Protein AF-A0A941JS99-F1 (afdb_monomer_lite)

Foldseek 3Di:
DDEDDPDDDPVVVVVCVVPCQADKDDPDPQKIWGWDPPDQIWIWIWGDDDPDIDIYTGDDHPVCVVVSSVVSNVVVVVVVVVVVVVVVVD

pLDDT: mean 70.22, std 14.09, range [37.59, 87.56]

Sequence (90 aa):
MYVKNNHKNPLRIKRLELGNLGDWKNVGEGVYELRMTFGSGYRVYFAGEGDRMVIILGGGDKSTQAKELINAQALWRAYKNEIERFLRDF

InterPro domains:
  IPR009241 Toxin HigB-like [PF05973] (25-83)
  IPR014056 Type II toxin-antitoxin system RelE/ParE-like toxin, predicted [PIRSF028744] (11-82)
  IPR014056 Type II toxin-antitoxin system RelE/ParE-like toxin, predicted [PTHR41791] (10-75)
  IPR014056 Type II toxin-antitoxin system RelE/ParE-like toxin, predicted [TIGR02683] (11-78)

Structure (m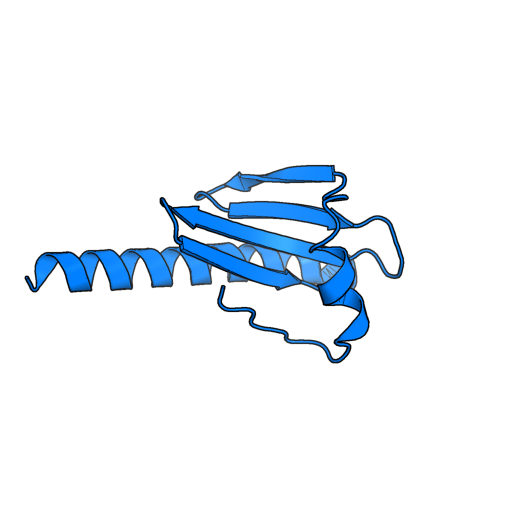mCIF, N/CA/C/O backbone):
data_AF-A0A941JS99-F1
#
_entry.id   AF-A0A941JS99-F1
#
loop_
_atom_site.group_PDB
_atom_site.id
_atom_site.type_symbol
_atom_site.label_atom_id
_atom_site.label_alt_id
_atom_site.label_comp_id
_atom_site.label_asym_id
_atom_site.label_entity_id
_atom_site.label_seq_id
_atom_site.pdbx_PDB_ins_code
_atom_site.Cartn_x
_atom_site.Cartn_y
_atom_site.Cartn_z
_atom_site.occupancy
_atom_site.B_iso_or_equiv
_atom_site.auth_seq_id
_atom_site.auth_comp_id
_atom_site.auth_asym_id
_atom_site.auth_atom_id
_atom_site.pdbx_PDB_model_num
ATOM 1 N N . MET A 1 1 ? -14.666 1.370 -0.654 1.00 37.91 1 MET A N 1
ATOM 2 C CA . MET A 1 1 ? -13.483 1.184 -1.523 1.00 37.91 1 MET A CA 1
ATOM 3 C C . MET A 1 1 ? -13.059 2.550 -2.058 1.00 37.91 1 MET A C 1
ATOM 5 O O . MET A 1 1 ? -13.698 3.066 -2.964 1.00 37.91 1 MET A O 1
ATOM 9 N N . TYR A 1 2 ? -12.061 3.191 -1.444 1.00 37.59 2 TYR A N 1
ATOM 10 C CA . TYR A 1 2 ? -11.486 4.445 -1.951 1.00 37.59 2 TYR A CA 1
ATOM 11 C C . TYR A 1 2 ? -10.298 4.093 -2.850 1.00 37.59 2 TYR A C 1
ATOM 13 O O . TYR A 1 2 ? -9.373 3.419 -2.398 1.00 37.59 2 TYR A O 1
ATOM 21 N N . VAL A 1 3 ? -10.343 4.499 -4.121 1.00 48.03 3 VAL A N 1
ATOM 22 C CA . VAL A 1 3 ? -9.291 4.219 -5.109 1.00 48.03 3 VAL A CA 1
ATOM 23 C C . VAL A 1 3 ? -8.668 5.543 -5.538 1.00 48.03 3 VAL A C 1
ATOM 25 O O . VAL A 1 3 ? -9.257 6.287 -6.323 1.00 48.03 3 VAL A O 1
ATOM 28 N N . LYS A 1 4 ? -7.465 5.846 -5.040 1.00 45.06 4 LYS A N 1
ATOM 29 C CA . LYS A 1 4 ? -6.689 7.001 -5.509 1.00 45.06 4 LYS A CA 1
ATOM 30 C C . LYS A 1 4 ? -5.832 6.563 -6.690 1.00 45.06 4 LYS A C 1
ATOM 32 O O . LYS A 1 4 ? -4.892 5.790 -6.527 1.00 45.06 4 LYS A O 1
ATOM 37 N N . ASN A 1 5 ? -6.191 7.024 -7.885 1.00 45.59 5 ASN A N 1
ATOM 38 C CA . ASN A 1 5 ? -5.521 6.644 -9.121 1.00 45.59 5 ASN A CA 1
ATOM 39 C C . ASN A 1 5 ? -4.667 7.809 -9.636 1.00 45.59 5 ASN A C 1
ATOM 41 O O . ASN A 1 5 ? -5.208 8.818 -10.083 1.00 45.59 5 ASN A O 1
ATOM 45 N N . ASN A 1 6 ? -3.340 7.680 -9.576 1.00 47.56 6 ASN A N 1
ATOM 46 C CA . ASN A 1 6 ? -2.422 8.712 -10.074 1.00 47.56 6 ASN A CA 1
ATOM 47 C C . ASN A 1 6 ? -2.170 8.612 -11.594 1.00 47.56 6 ASN A C 1
ATOM 49 O O . ASN A 1 6 ? -1.516 9.490 -12.155 1.00 47.56 6 ASN A O 1
ATOM 53 N N . HIS A 1 7 ? -2.710 7.594 -12.288 1.00 50.97 7 HIS A N 1
ATOM 54 C CA . HIS A 1 7 ? -2.485 7.381 -13.724 1.00 50.97 7 HIS A CA 1
ATOM 55 C C . HIS A 1 7 ? -3.764 6.977 -14.490 1.00 50.97 7 HIS A C 1
ATOM 57 O O . HIS A 1 7 ? -4.540 6.112 -14.087 1.00 50.97 7 HIS A O 1
ATOM 63 N N . LYS A 1 8 ? -4.000 7.633 -15.635 1.00 43.69 8 LYS A N 1
ATOM 64 C CA . LYS A 1 8 ? -5.247 7.574 -16.418 1.00 43.69 8 LYS A CA 1
ATOM 65 C C . LYS A 1 8 ? -5.388 6.269 -17.233 1.00 43.69 8 LYS A C 1
ATOM 67 O O . LYS A 1 8 ? -4.893 6.227 -18.353 1.00 43.69 8 LYS A O 1
ATOM 72 N N . ASN A 1 9 ? -6.104 5.240 -16.745 1.00 48.97 9 ASN A N 1
ATOM 73 C CA . ASN A 1 9 ? -6.875 4.313 -17.613 1.00 48.97 9 ASN A CA 1
ATOM 74 C C . ASN A 1 9 ? -7.904 3.427 -16.839 1.00 48.97 9 ASN A C 1
ATOM 76 O O . ASN A 1 9 ? -7.498 2.494 -16.143 1.00 48.97 9 ASN A O 1
ATOM 80 N N . PRO A 1 10 ? -9.226 3.645 -16.989 1.00 51.25 10 PRO A N 1
ATOM 81 C CA . PRO A 1 10 ? -10.275 2.947 -16.228 1.00 51.25 10 PRO A CA 1
ATOM 82 C C . PRO A 1 10 ? -10.563 1.489 -16.650 1.00 51.25 10 PRO A C 1
ATOM 84 O O . PRO A 1 10 ? -11.099 0.727 -15.848 1.00 51.25 10 PRO A O 1
ATOM 87 N N . LEU A 1 11 ? -10.165 1.039 -17.851 1.00 50.75 11 LEU A N 1
ATOM 88 C CA . LEU A 1 11 ? -10.388 -0.352 -18.309 1.00 50.75 11 LEU A CA 1
ATOM 89 C C . LEU A 1 11 ? -9.602 -1.404 -17.501 1.00 50.75 11 LEU A C 1
ATOM 91 O O . LEU A 1 11 ? -9.912 -2.594 -17.555 1.00 50.75 11 LEU A O 1
ATOM 95 N N . ARG A 1 12 ? -8.572 -0.974 -16.764 1.00 53.88 12 ARG A N 1
ATOM 96 C CA . ARG A 1 12 ? -7.618 -1.846 -16.060 1.00 53.88 12 ARG A CA 1
ATOM 97 C C . ARG A 1 12 ? -8.085 -2.216 -14.646 1.00 53.88 12 ARG A C 1
ATOM 99 O O . ARG A 1 12 ? -7.772 -3.306 -14.182 1.00 53.88 12 ARG A O 1
ATOM 106 N N . ILE A 1 13 ? -8.898 -1.363 -14.010 1.00 55.62 13 ILE A N 1
ATOM 107 C CA . ILE A 1 13 ? -9.463 -1.600 -12.667 1.00 55.62 13 ILE A CA 1
ATOM 108 C C . ILE A 1 13 ? -10.529 -2.705 -12.703 1.00 55.62 13 ILE A C 1
ATOM 110 O O . ILE A 1 13 ? -10.533 -3.568 -11.835 1.00 55.62 13 ILE A O 1
ATOM 114 N N . LYS A 1 14 ? -11.350 -2.767 -13.761 1.00 55.38 14 LYS A N 1
ATOM 115 C CA . LYS A 1 14 ? -12.397 -3.796 -13.938 1.00 55.38 14 LYS A CA 1
ATOM 116 C C . LYS A 1 14 ? -11.898 -5.249 -13.910 1.00 55.38 14 LYS A C 1
ATOM 118 O O . LYS A 1 14 ? -12.692 -6.160 -13.733 1.00 55.38 14 LYS A O 1
ATOM 123 N N . ARG A 1 15 ? -10.599 -5.503 -14.113 1.00 55.97 15 ARG A N 1
ATOM 124 C CA . ARG A 1 15 ? -10.035 -6.866 -14.064 1.00 55.97 15 ARG A CA 1
ATOM 125 C C . ARG A 1 15 ? -9.597 -7.294 -12.662 1.00 55.97 15 ARG A C 1
ATOM 127 O O . ARG A 1 15 ? -9.517 -8.493 -12.428 1.00 55.97 15 ARG A O 1
ATOM 134 N N . LEU A 1 16 ? -9.379 -6.351 -11.737 1.00 52.06 16 LEU A N 1
ATOM 135 C CA . LEU A 1 16 ? -9.192 -6.662 -10.311 1.00 52.06 16 LEU A CA 1
ATOM 136 C C . LEU A 1 16 ? -10.456 -7.305 -9.716 1.00 52.06 16 LEU A C 1
ATOM 138 O O . LEU A 1 16 ? -10.351 -8.152 -8.837 1.00 52.06 16 LEU A O 1
ATOM 142 N N . GLU A 1 17 ? -11.635 -6.961 -10.243 1.00 50.91 17 GLU A N 1
ATOM 143 C CA . GLU A 1 17 ? -12.931 -7.522 -9.826 1.00 50.91 17 GLU A CA 1
ATOM 144 C C . GLU A 1 17 ? -13.129 -8.990 -10.251 1.00 50.91 17 GLU A C 1
ATOM 146 O O . GLU A 1 17 ? -13.974 -9.678 -9.689 1.00 50.91 17 GLU A O 1
ATOM 151 N N . LEU A 1 18 ? -12.341 -9.504 -11.207 1.00 51.88 18 LEU A N 1
ATOM 152 C CA . LEU A 1 18 ? -12.487 -10.863 -11.756 1.00 51.88 18 LEU A CA 1
ATOM 153 C C . LEU A 1 18 ? -11.700 -11.942 -10.984 1.00 51.88 18 LEU A C 1
ATOM 155 O O . LEU A 1 18 ? -11.523 -13.047 -11.488 1.00 51.88 18 LEU A O 1
ATOM 159 N N . GLY A 1 19 ? -11.198 -11.645 -9.782 1.00 47.28 19 GLY A N 1
ATOM 160 C CA . GLY A 1 19 ? -10.630 -12.651 -8.868 1.00 47.28 19 GLY A CA 1
ATOM 161 C C . GLY A 1 19 ? -9.240 -13.200 -9.227 1.00 47.28 19 GLY A C 1
ATOM 162 O O . GLY A 1 19 ? -8.648 -13.920 -8.428 1.00 47.28 19 GLY A O 1
ATOM 163 N N . ASN A 1 20 ? -8.659 -12.824 -10.369 1.00 54.38 20 ASN A N 1
ATOM 164 C CA . ASN A 1 20 ? -7.277 -13.169 -10.726 1.00 54.38 20 ASN A CA 1
ATOM 165 C C . ASN A 1 20 ? -6.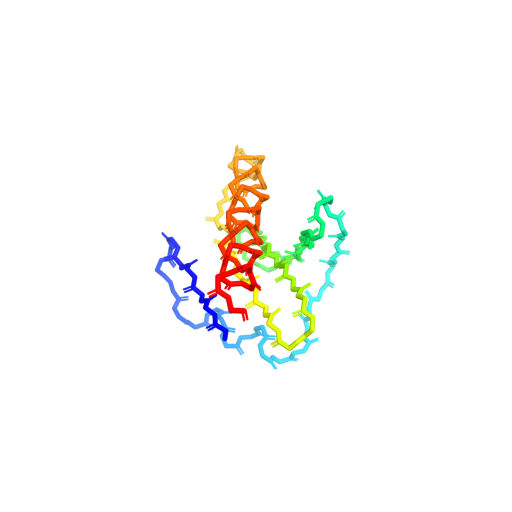285 -12.189 -10.085 1.00 54.38 20 ASN A C 1
ATOM 167 O O . ASN A 1 20 ? -5.666 -11.365 -10.760 1.00 54.38 20 ASN A O 1
ATOM 171 N N . LEU A 1 21 ? -6.160 -12.276 -8.761 1.00 56.47 21 LEU A N 1
ATOM 172 C CA . LEU A 1 21 ? -5.287 -11.420 -7.957 1.00 56.47 21 LEU A CA 1
ATOM 173 C C . LEU A 1 21 ? -3.798 -11.579 -8.344 1.00 56.47 21 LEU A C 1
ATOM 175 O O . LEU A 1 21 ? -3.068 -10.594 -8.370 1.00 56.47 21 LEU A O 1
ATOM 179 N N . GLY A 1 22 ? -3.355 -12.760 -8.781 1.00 66.31 22 GLY A N 1
ATOM 180 C CA . GLY A 1 22 ? -1.950 -12.985 -9.152 1.00 66.31 22 GLY A CA 1
ATOM 181 C C . GLY A 1 22 ? -1.028 -13.118 -7.930 1.00 66.31 22 GLY A C 1
ATOM 182 O O . GLY A 1 22 ? -1.480 -13.533 -6.865 1.00 66.31 22 GLY A O 1
ATOM 183 N N . ASP A 1 23 ? 0.266 -12.809 -8.092 1.00 77.69 23 ASP A N 1
ATOM 184 C CA . ASP A 1 23 ? 1.278 -12.885 -7.021 1.00 77.69 23 ASP A CA 1
ATOM 185 C C . ASP A 1 23 ? 1.075 -11.739 -6.024 1.00 77.69 23 ASP A C 1
ATOM 187 O O . ASP A 1 23 ? 1.012 -10.576 -6.424 1.00 77.69 23 ASP A O 1
ATOM 191 N N . TRP A 1 24 ? 0.990 -12.040 -4.731 1.00 83.44 24 TRP A N 1
ATOM 192 C CA . TRP A 1 24 ? 0.905 -11.024 -3.688 1.00 83.44 24 TRP A CA 1
ATOM 193 C C . TRP A 1 24 ? 1.797 -11.358 -2.506 1.00 83.44 24 TRP A C 1
ATOM 195 O O . TRP A 1 24 ? 2.076 -12.517 -2.211 1.00 83.44 24 TRP A O 1
ATOM 205 N N . LYS A 1 25 ? 2.238 -10.319 -1.800 1.00 85.69 25 LYS A N 1
ATOM 206 C CA . LYS A 1 25 ? 3.051 -10.464 -0.593 1.00 85.69 25 LYS A CA 1
ATOM 207 C C . LYS A 1 25 ? 2.740 -9.388 0.432 1.00 85.69 25 LYS A C 1
ATOM 209 O O . LYS A 1 25 ? 2.404 -8.258 0.084 1.00 85.69 25 LYS A O 1
ATOM 214 N N . ASN A 1 26 ? 2.918 -9.721 1.704 1.00 86.12 26 ASN A N 1
ATOM 215 C CA . ASN A 1 26 ? 2.971 -8.720 2.761 1.00 86.12 26 ASN A CA 1
ATOM 216 C C . ASN A 1 26 ? 4.258 -7.887 2.607 1.00 86.12 26 ASN A C 1
ATOM 218 O O . ASN A 1 26 ? 5.334 -8.437 2.358 1.00 86.12 26 ASN A O 1
ATOM 222 N N . VAL A 1 27 ? 4.142 -6.565 2.717 1.00 87.56 27 VAL A N 1
ATOM 223 C CA . VAL A 1 27 ? 5.265 -5.616 2.609 1.00 87.56 27 VAL A CA 1
ATOM 224 C C . VAL A 1 27 ? 5.459 -4.792 3.884 1.00 87.56 27 VAL A C 1
ATOM 226 O O . VAL A 1 27 ? 6.136 -3.766 3.868 1.00 87.56 27 VAL A O 1
ATOM 229 N N . GLY A 1 28 ? 4.904 -5.261 5.002 1.00 85.81 28 GLY A N 1
ATOM 230 C CA . GLY A 1 28 ? 5.020 -4.642 6.316 1.00 85.81 28 GLY A CA 1
ATOM 231 C C . GLY A 1 28 ? 3.903 -3.648 6.629 1.00 85.81 28 GLY A C 1
ATOM 232 O O . GLY A 1 28 ? 3.176 -3.183 5.755 1.00 85.81 28 GLY A O 1
ATOM 233 N N . GLU A 1 29 ? 3.761 -3.340 7.919 1.00 83.94 29 GLU A N 1
ATOM 234 C CA . GLU A 1 29 ? 2.797 -2.369 8.468 1.00 83.94 29 GLU A CA 1
ATOM 235 C C . GLU A 1 29 ? 1.313 -2.655 8.165 1.00 83.94 29 GLU A C 1
ATOM 237 O O . GLU A 1 29 ? 0.468 -1.775 8.306 1.00 83.94 29 GLU A O 1
ATOM 242 N N . GLY A 1 30 ? 0.970 -3.891 7.788 1.00 84.19 30 GLY A N 1
ATOM 243 C CA . GLY A 1 30 ? -0.388 -4.258 7.365 1.00 84.19 30 GLY A CA 1
ATOM 244 C C . GLY A 1 30 ? -0.696 -3.908 5.905 1.00 84.19 30 GLY A C 1
ATOM 245 O O . GLY A 1 30 ? -1.853 -3.974 5.497 1.00 84.19 30 GLY A O 1
ATOM 246 N N . VAL A 1 31 ? 0.329 -3.555 5.123 1.00 85.31 31 VAL A N 1
ATOM 247 C CA . VAL A 1 31 ? 0.237 -3.307 3.683 1.00 85.31 31 VAL A CA 1
ATOM 248 C C . VAL A 1 31 ? 0.643 -4.564 2.913 1.00 85.31 31 VAL A C 1
ATOM 250 O O . VAL A 1 31 ? 1.608 -5.256 3.253 1.00 85.31 31 VAL A O 1
ATOM 253 N N . TYR A 1 32 ? -0.079 -4.838 1.837 1.00 85.88 32 TYR A N 1
ATOM 254 C CA . TYR A 1 32 ? 0.149 -5.934 0.908 1.00 85.88 32 TYR A CA 1
ATOM 255 C C . TYR A 1 32 ? 0.420 -5.377 -0.485 1.00 85.88 32 TYR A C 1
ATOM 257 O O . TYR A 1 32 ? -0.208 -4.411 -0.905 1.00 85.88 32 TYR A O 1
ATOM 265 N N . GLU A 1 33 ? 1.356 -5.987 -1.201 1.00 84.81 33 GLU A N 1
ATOM 266 C CA . GLU A 1 33 ? 1.678 -5.689 -2.594 1.00 84.81 33 GLU A CA 1
ATOM 267 C C . GLU A 1 33 ? 1.153 -6.817 -3.477 1.00 84.81 33 GLU A C 1
ATOM 269 O O . GLU A 1 33 ? 1.576 -7.961 -3.332 1.00 84.81 33 GLU A O 1
ATOM 274 N N . LEU A 1 34 ? 0.283 -6.476 -4.417 1.00 83.00 34 LEU A N 1
ATOM 275 C CA . LEU A 1 34 ? -0.169 -7.316 -5.514 1.00 83.00 34 LEU A CA 1
ATOM 276 C C . LEU A 1 34 ? 0.666 -7.005 -6.757 1.00 83.00 34 LEU A C 1
ATOM 278 O O . LEU A 1 34 ? 0.680 -5.864 -7.224 1.00 83.00 34 LEU A O 1
ATOM 282 N N . ARG A 1 35 ? 1.340 -8.003 -7.317 1.00 78.00 35 ARG A N 1
ATOM 283 C CA . ARG A 1 35 ? 2.141 -7.888 -8.535 1.00 78.00 35 ARG A CA 1
ATOM 284 C C . ARG A 1 35 ? 1.361 -8.433 -9.715 1.00 78.00 35 ARG A C 1
ATOM 286 O O . ARG A 1 35 ? 1.123 -9.633 -9.837 1.00 78.00 35 ARG A O 1
ATOM 293 N N . MET A 1 36 ? 1.013 -7.542 -10.630 1.00 72.56 36 MET A N 1
ATOM 294 C CA . MET A 1 36 ? 0.328 -7.916 -11.859 1.00 72.56 36 MET A CA 1
ATOM 295 C C . MET A 1 36 ? 1.357 -8.064 -12.982 1.00 72.56 36 MET A C 1
ATOM 297 O O . MET A 1 36 ? 2.044 -7.108 -13.341 1.00 72.56 36 MET A O 1
ATOM 301 N N . THR A 1 37 ? 1.467 -9.268 -13.543 1.00 60.00 37 THR A N 1
ATOM 302 C CA . THR A 1 37 ? 2.470 -9.624 -14.565 1.00 60.00 37 THR A CA 1
ATOM 303 C C . THR A 1 37 ? 2.111 -9.174 -15.985 1.00 60.00 37 THR A C 1
ATOM 305 O O . THR A 1 37 ? 2.905 -9.363 -16.901 1.00 60.00 37 THR A O 1
ATOM 308 N N . PHE A 1 38 ? 0.945 -8.558 -16.198 1.00 61.00 38 PHE A N 1
ATOM 309 C CA . PHE A 1 38 ? 0.510 -8.084 -17.514 1.00 61.00 38 PHE A CA 1
ATOM 310 C C . PHE A 1 38 ? 0.779 -6.581 -17.718 1.00 61.00 38 PHE A C 1
ATOM 312 O O . PHE A 1 38 ? 0.573 -5.758 -16.823 1.00 61.00 38 PHE A O 1
ATOM 319 N N . GLY A 1 39 ? 1.193 -6.199 -18.931 1.00 60.91 39 GLY A N 1
ATOM 320 C CA . GLY A 1 39 ? 1.500 -4.808 -19.288 1.00 60.91 39 GLY A CA 1
ATOM 321 C C . GLY A 1 39 ? 2.859 -4.336 -18.758 1.00 60.91 39 GLY A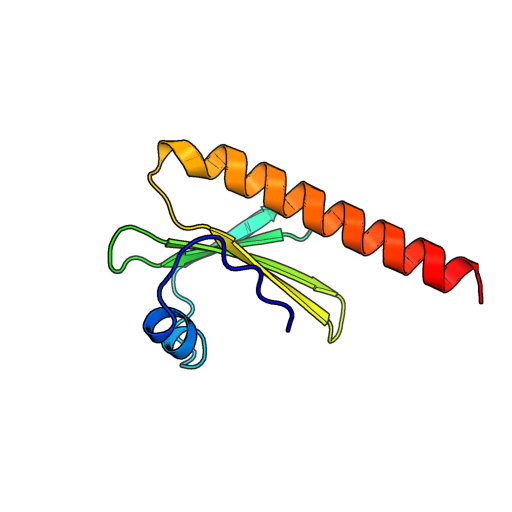 C 1
ATOM 322 O O . GLY A 1 39 ? 3.824 -5.089 -18.766 1.00 60.91 39 GLY A O 1
ATOM 323 N N . SER A 1 40 ? 2.948 -3.085 -18.297 1.00 60.53 40 SER A N 1
ATOM 324 C CA . SER A 1 40 ? 4.191 -2.462 -17.804 1.00 60.53 40 SER A CA 1
ATOM 325 C C . SER A 1 40 ? 4.665 -2.965 -16.428 1.00 60.53 40 SER A C 1
ATOM 327 O O . SER A 1 40 ? 5.639 -2.439 -15.903 1.00 60.53 40 SER A O 1
ATOM 329 N N . GLY A 1 41 ? 3.984 -3.954 -15.833 1.00 64.44 41 GLY A N 1
ATOM 330 C CA . GLY A 1 41 ? 4.249 -4.440 -14.475 1.00 64.44 41 GLY A CA 1
ATOM 331 C C . GLY A 1 41 ? 3.640 -3.531 -13.405 1.00 64.44 41 GLY A C 1
ATOM 332 O O . GLY A 1 41 ? 4.333 -2.711 -12.809 1.00 64.44 41 GLY A O 1
ATOM 333 N N . TYR A 1 42 ? 2.334 -3.671 -13.159 1.00 67.00 42 TYR A N 1
ATOM 334 C CA . TYR A 1 42 ? 1.629 -2.896 -12.130 1.00 67.00 42 TYR A CA 1
ATOM 335 C C . TYR A 1 42 ? 1.826 -3.483 -10.731 1.00 67.00 42 TYR A C 1
ATOM 337 O O . TYR A 1 42 ? 1.909 -4.705 -10.566 1.00 67.00 42 TYR A O 1
ATOM 345 N N . ARG A 1 43 ? 1.837 -2.605 -9.720 1.00 74.12 43 ARG A N 1
ATOM 346 C CA . ARG A 1 43 ? 1.792 -2.987 -8.307 1.00 74.12 43 ARG A CA 1
ATOM 347 C C . ARG A 1 43 ? 0.596 -2.332 -7.635 1.00 74.12 43 ARG A C 1
ATOM 349 O O . ARG A 1 43 ? 0.521 -1.112 -7.553 1.00 74.12 43 ARG A O 1
ATOM 356 N N . VAL A 1 44 ? -0.339 -3.130 -7.139 1.00 77.44 44 VAL A N 1
ATOM 357 C CA . VAL A 1 44 ? -1.419 -2.609 -6.295 1.00 77.44 44 VAL A CA 1
ATOM 358 C C . VAL A 1 44 ? -0.999 -2.783 -4.850 1.00 77.44 44 VAL A C 1
ATOM 360 O O . VAL A 1 44 ? -0.720 -3.900 -4.429 1.00 77.44 44 VAL A O 1
ATOM 363 N N . TYR A 1 45 ? -0.954 -1.693 -4.094 1.00 82.56 45 TYR A N 1
ATOM 364 C CA . TYR A 1 45 ? -0.773 -1.767 -2.653 1.00 82.56 45 TYR A CA 1
ATOM 365 C C . TYR A 1 45 ? -2.137 -1.673 -1.991 1.00 82.56 45 TYR A C 1
ATOM 367 O O . TYR A 1 45 ? -2.927 -0.789 -2.317 1.00 82.56 45 TYR A O 1
ATOM 375 N N . PHE A 1 46 ? -2.434 -2.575 -1.071 1.00 81.94 46 PHE A N 1
ATOM 376 C CA . PHE A 1 46 ? -3.685 -2.539 -0.332 1.00 81.94 46 PHE A CA 1
ATOM 377 C C . PHE A 1 46 ? -3.446 -2.810 1.145 1.00 81.94 46 PHE A C 1
ATOM 379 O O . PHE A 1 46 ? -2.524 -3.528 1.521 1.00 81.94 46 PHE A O 1
ATOM 386 N N . ALA A 1 47 ? -4.275 -2.207 1.982 1.00 82.25 47 ALA A N 1
ATOM 387 C CA . ALA A 1 47 ? -4.289 -2.419 3.419 1.00 82.25 47 ALA A CA 1
ATOM 388 C C . ALA A 1 47 ? -5.739 -2.386 3.891 1.00 82.25 47 ALA A C 1
ATOM 390 O O . ALA A 1 47 ? -6.563 -1.671 3.315 1.00 82.25 47 ALA A O 1
ATOM 391 N N . GLY A 1 48 ? -6.074 -3.181 4.897 1.00 78.31 48 GLY A N 1
ATOM 392 C CA . GLY A 1 48 ? -7.441 -3.251 5.381 1.00 78.31 48 GLY A CA 1
ATOM 393 C C . GLY A 1 48 ? -7.532 -3.717 6.819 1.00 78.31 48 GLY A C 1
ATOM 394 O O . GLY A 1 48 ? -6.650 -4.414 7.317 1.00 78.31 48 GLY A O 1
ATOM 395 N N . GLU A 1 49 ? -8.617 -3.306 7.460 1.00 70.19 49 GLU A N 1
ATOM 396 C CA . GLU A 1 49 ? -8.989 -3.681 8.816 1.00 70.19 49 GLU A CA 1
ATOM 397 C C . GLU A 1 49 ? -10.509 -3.866 8.853 1.00 70.19 49 GLU A C 1
ATOM 399 O O . GLU A 1 49 ? -11.265 -2.964 8.481 1.00 70.19 49 GLU A O 1
ATOM 404 N N . GLY A 1 50 ? -10.954 -5.069 9.225 1.00 73.44 50 GLY A N 1
ATOM 405 C CA . GLY A 1 50 ? -12.364 -5.453 9.164 1.00 73.44 50 GLY A CA 1
ATOM 406 C C . GLY A 1 50 ? -12.937 -5.388 7.743 1.00 73.44 50 GLY A C 1
ATOM 407 O O . GLY A 1 50 ? -12.422 -6.013 6.817 1.00 73.44 50 GLY A O 1
ATOM 408 N N . ASP A 1 51 ? -14.015 -4.627 7.579 1.00 71.00 51 ASP A N 1
ATOM 409 C CA . ASP A 1 51 ? -14.734 -4.395 6.323 1.00 71.00 51 ASP A CA 1
ATOM 410 C C . ASP A 1 51 ? -14.159 -3.231 5.488 1.00 71.00 51 ASP A C 1
ATOM 412 O O . ASP A 1 51 ? -14.640 -2.936 4.388 1.00 71.00 51 ASP A O 1
ATOM 416 N N . ARG A 1 52 ? -13.107 -2.564 5.979 1.00 65.19 52 ARG A N 1
ATOM 417 C CA . ARG A 1 52 ? -12.509 -1.388 5.339 1.00 65.19 52 ARG A CA 1
ATOM 418 C C . ARG A 1 52 ? -11.231 -1.767 4.611 1.00 65.19 52 ARG A C 1
ATOM 420 O O . ARG A 1 52 ? -10.304 -2.315 5.197 1.00 65.19 52 ARG A O 1
ATOM 427 N N . MET A 1 53 ? -11.159 -1.408 3.331 1.00 68.00 53 MET A N 1
ATOM 428 C CA . MET A 1 53 ? -9.982 -1.618 2.490 1.00 68.00 53 MET A CA 1
ATOM 429 C C . MET A 1 53 ? -9.570 -0.313 1.807 1.00 68.00 53 MET A C 1
ATOM 431 O O . MET A 1 53 ? -10.368 0.336 1.118 1.00 68.00 53 MET A O 1
ATOM 435 N N . VAL A 1 54 ? -8.302 0.044 1.983 1.00 70.44 54 VAL A N 1
ATOM 436 C CA . VAL A 1 54 ? -7.612 1.133 1.296 1.00 70.44 54 VAL A CA 1
ATOM 437 C C . VAL A 1 54 ? -6.814 0.527 0.146 1.00 70.44 54 VAL A C 1
ATOM 439 O O . VAL A 1 54 ? -5.989 -0.359 0.360 1.00 70.44 54 VAL A O 1
ATOM 442 N N . ILE A 1 55 ? -7.060 1.004 -1.076 1.00 69.25 55 ILE A N 1
ATOM 443 C CA . ILE A 1 55 ? -6.356 0.561 -2.284 1.00 69.25 55 ILE A CA 1
ATOM 444 C C . ILE A 1 55 ? -5.571 1.739 -2.847 1.00 69.25 55 ILE A C 1
ATOM 446 O O . ILE A 1 55 ? -6.124 2.791 -3.176 1.00 69.25 55 ILE A O 1
ATOM 450 N N . ILE A 1 56 ? -4.271 1.533 -2.993 1.00 71.25 56 ILE A N 1
ATOM 451 C CA . ILE A 1 56 ? -3.320 2.484 -3.547 1.00 71.25 56 ILE A CA 1
ATOM 452 C C . ILE A 1 56 ? -2.782 1.864 -4.831 1.00 71.25 56 ILE A C 1
ATOM 454 O O . ILE A 1 56 ? -2.038 0.883 -4.822 1.00 71.25 56 ILE A O 1
ATOM 458 N N . LEU A 1 57 ? -3.201 2.425 -5.962 1.00 65.75 57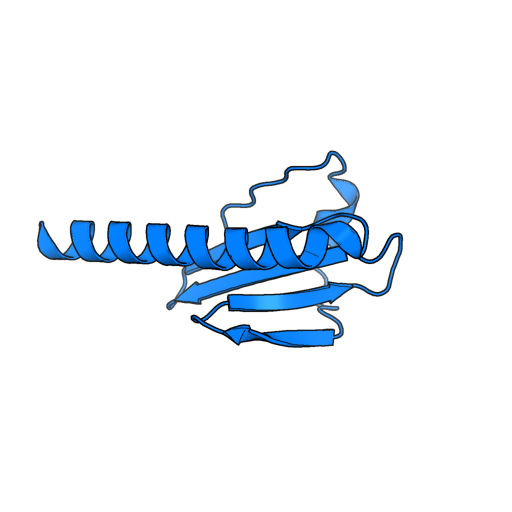 LEU A N 1
ATOM 459 C CA . LEU A 1 57 ? -2.748 1.972 -7.270 1.00 65.75 57 LEU A CA 1
ATOM 460 C C . LEU A 1 57 ? -1.359 2.560 -7.549 1.00 65.75 57 LEU A C 1
ATOM 462 O O . LEU A 1 57 ? -1.230 3.767 -7.760 1.00 65.75 57 LEU A O 1
ATOM 466 N N . GLY A 1 58 ? -0.337 1.702 -7.539 1.00 63.09 58 GLY A N 1
ATOM 467 C CA . GLY A 1 58 ? 1.008 1.997 -8.028 1.00 63.09 58 GLY A CA 1
ATOM 468 C C . GLY A 1 58 ? 1.146 1.567 -9.487 1.00 63.09 58 GLY A C 1
ATOM 469 O O . GLY A 1 58 ? 0.658 0.513 -9.909 1.00 63.09 58 GLY A O 1
ATOM 470 N N . GLY A 1 59 ? 1.770 2.403 -10.302 1.00 60.50 59 GLY A N 1
ATOM 471 C CA . GLY A 1 59 ? 1.813 2.195 -11.742 1.00 60.50 59 GLY A CA 1
ATOM 472 C C . GLY A 1 59 ? 2.961 2.960 -12.355 1.00 60.50 59 GLY A C 1
ATOM 473 O O . GLY A 1 59 ? 2.773 4.077 -12.824 1.00 60.50 59 GLY A O 1
ATOM 474 N N . GLY A 1 60 ? 4.133 2.336 -12.378 1.00 59.09 60 GLY A N 1
ATOM 475 C CA . GLY A 1 60 ? 5.343 2.957 -12.886 1.00 59.09 60 GLY A CA 1
ATOM 476 C C . GLY A 1 60 ? 6.483 1.963 -13.060 1.00 59.09 60 GLY A C 1
ATOM 477 O O . GLY A 1 60 ? 6.364 0.776 -12.755 1.00 59.09 60 GLY A O 1
ATOM 478 N N . ASP A 1 61 ? 7.583 2.478 -13.591 1.00 59.69 61 ASP A N 1
ATOM 479 C CA . ASP A 1 61 ? 8.833 1.756 -13.797 1.00 59.69 61 ASP A CA 1
ATOM 480 C C . ASP A 1 61 ? 9.398 1.196 -12.470 1.00 59.69 61 ASP A C 1
ATOM 482 O O . ASP A 1 61 ? 9.071 1.670 -11.379 1.00 59.69 61 ASP A O 1
ATOM 486 N N . LYS A 1 62 ? 10.278 0.187 -12.529 1.00 65.56 62 LYS A N 1
ATOM 487 C CA . LYS A 1 62 ? 10.885 -0.434 -11.331 1.00 65.56 62 LYS A CA 1
ATOM 488 C C . LYS A 1 62 ? 11.532 0.597 -10.396 1.00 65.56 62 LYS A C 1
ATOM 490 O O . LYS A 1 62 ? 11.542 0.402 -9.182 1.00 65.56 62 LYS A O 1
ATOM 495 N N . SER A 1 63 ? 12.012 1.705 -10.958 1.00 67.94 63 SER A N 1
ATOM 496 C CA . SER A 1 63 ? 12.625 2.836 -10.258 1.00 67.94 63 SER A CA 1
ATOM 497 C C . SER A 1 63 ? 11.677 3.597 -9.314 1.00 67.94 63 SER A C 1
ATOM 499 O O . SER A 1 63 ? 12.145 4.184 -8.339 1.00 67.94 63 SER A O 1
ATOM 501 N N . THR A 1 64 ? 10.353 3.562 -9.523 1.00 70.88 64 THR A N 1
ATOM 502 C CA . THR A 1 64 ? 9.378 4.273 -8.667 1.00 70.88 64 THR A CA 1
ATOM 503 C C . THR A 1 64 ? 8.771 3.401 -7.568 1.00 70.88 64 THR A C 1
ATOM 505 O O . THR A 1 64 ? 8.142 3.923 -6.647 1.00 70.88 64 THR A O 1
ATOM 508 N N . GLN A 1 65 ? 9.010 2.087 -7.599 1.00 72.31 65 GLN A N 1
ATOM 509 C CA . GLN A 1 65 ? 8.345 1.113 -6.724 1.00 72.31 65 GLN A CA 1
ATOM 510 C C . GLN A 1 65 ? 8.662 1.313 -5.236 1.00 72.31 65 GLN A C 1
ATOM 512 O O . GLN A 1 65 ? 7.768 1.193 -4.402 1.00 72.31 65 GLN A O 1
ATOM 517 N N . ALA A 1 66 ? 9.906 1.662 -4.892 1.00 79.94 66 ALA A N 1
ATOM 518 C CA . ALA A 1 66 ? 10.293 1.916 -3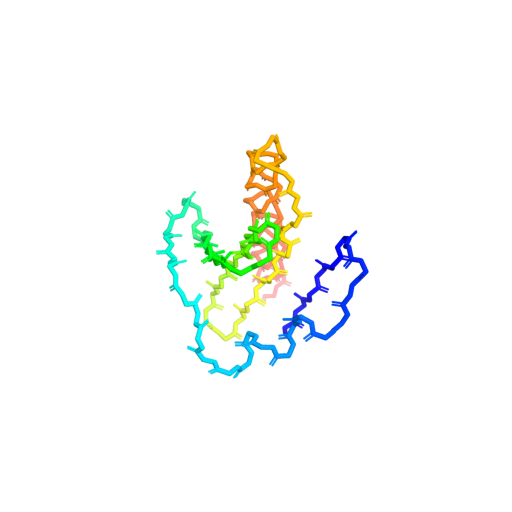.502 1.00 79.94 66 ALA A CA 1
ATOM 519 C C . ALA A 1 66 ? 9.568 3.142 -2.920 1.00 79.94 66 ALA A C 1
ATOM 521 O O . ALA A 1 66 ? 9.075 3.108 -1.795 1.00 79.94 66 ALA A O 1
ATOM 522 N N . LYS A 1 67 ? 9.444 4.211 -3.716 1.00 81.31 67 LYS A N 1
ATOM 523 C CA . LYS A 1 67 ? 8.723 5.428 -3.325 1.00 81.31 67 LYS A CA 1
ATOM 524 C C . LYS A 1 67 ? 7.226 5.163 -3.165 1.00 81.31 67 LYS A C 1
ATOM 526 O O . LYS A 1 67 ? 6.610 5.670 -2.234 1.00 81.31 67 LYS A O 1
ATOM 531 N N . GLU A 1 68 ? 6.644 4.366 -4.057 1.00 77.50 68 GLU A N 1
ATOM 532 C CA . GLU A 1 68 ? 5.236 3.973 -3.966 1.00 77.50 68 GLU A CA 1
ATOM 533 C C . GLU A 1 68 ? 4.948 3.134 -2.717 1.00 77.50 68 GLU A C 1
ATOM 535 O O . GLU A 1 68 ? 3.950 3.394 -2.050 1.00 77.50 68 GLU A O 1
ATOM 540 N N . LEU A 1 69 ? 5.838 2.204 -2.351 1.00 81.94 69 LEU A N 1
ATOM 541 C CA . LEU A 1 69 ? 5.712 1.426 -1.116 1.00 81.94 69 LEU A CA 1
ATOM 542 C C . LEU A 1 69 ? 5.723 2.326 0.128 1.00 81.94 69 LEU A C 1
ATOM 544 O O . LEU A 1 69 ? 4.832 2.219 0.969 1.00 81.94 69 LEU A O 1
ATOM 548 N N . ILE A 1 70 ? 6.691 3.243 0.219 1.00 84.88 70 ILE A N 1
ATOM 549 C CA . ILE A 1 70 ? 6.789 4.191 1.341 1.00 84.88 70 ILE A CA 1
ATOM 550 C C . ILE A 1 70 ? 5.517 5.041 1.432 1.00 84.88 70 ILE A C 1
ATOM 552 O O . ILE A 1 70 ? 4.949 5.209 2.510 1.00 84.88 70 ILE A O 1
ATOM 556 N N . ASN A 1 71 ? 5.030 5.542 0.295 1.00 82.94 71 ASN A N 1
ATOM 557 C CA . ASN A 1 71 ? 3.789 6.309 0.250 1.00 82.94 71 ASN A CA 1
ATOM 558 C C . ASN A 1 71 ? 2.582 5.472 0.686 1.00 82.94 71 ASN A C 1
ATOM 560 O O . ASN A 1 71 ? 1.696 5.994 1.361 1.00 82.94 71 ASN A O 1
ATOM 564 N N . ALA A 1 72 ? 2.539 4.189 0.318 1.00 82.31 72 ALA A N 1
ATOM 565 C CA . ALA A 1 72 ? 1.453 3.300 0.700 1.00 82.31 72 ALA A CA 1
ATOM 566 C C . ALA A 1 72 ? 1.410 3.060 2.213 1.00 82.31 72 ALA A C 1
ATOM 568 O O . ALA A 1 72 ? 0.351 3.195 2.827 1.00 82.31 72 ALA A O 1
ATOM 569 N N . GLN A 1 73 ? 2.567 2.796 2.822 1.00 85.50 73 GLN A N 1
ATOM 570 C CA . GLN A 1 73 ? 2.709 2.667 4.273 1.00 85.50 73 GLN A CA 1
ATOM 571 C C . GLN A 1 73 ? 2.342 3.970 4.996 1.00 85.50 73 GLN A C 1
ATOM 573 O O . GLN A 1 73 ? 1.578 3.950 5.960 1.00 85.50 73 GLN A O 1
ATOM 578 N N . ALA A 1 74 ? 2.807 5.118 4.495 1.00 86.00 74 ALA A N 1
ATOM 579 C CA . ALA A 1 74 ? 2.498 6.422 5.078 1.00 86.00 74 ALA A CA 1
ATOM 580 C C . ALA A 1 74 ? 0.994 6.744 5.038 1.00 86.00 74 ALA A C 1
ATOM 582 O O . ALA A 1 74 ? 0.433 7.187 6.040 1.00 86.00 74 ALA A O 1
ATOM 583 N N . LEU A 1 75 ? 0.330 6.490 3.905 1.00 82.94 75 LEU A N 1
ATOM 584 C CA . LEU A 1 75 ? -1.115 6.687 3.764 1.00 82.94 75 LEU A CA 1
ATOM 585 C C . LEU A 1 75 ? -1.906 5.763 4.691 1.00 82.94 75 LEU A C 1
ATOM 587 O O . LEU A 1 75 ? -2.855 6.210 5.332 1.00 82.94 75 LEU A O 1
ATOM 591 N N . TRP A 1 76 ? -1.495 4.499 4.803 1.00 85.81 76 TRP A N 1
ATOM 592 C CA . TRP A 1 76 ? -2.129 3.557 5.719 1.00 85.81 76 TRP A CA 1
ATOM 593 C C . TRP A 1 76 ? -1.970 3.977 7.185 1.00 85.81 76 TRP A C 1
ATOM 595 O O . TRP A 1 76 ? -2.930 3.949 7.952 1.00 85.81 76 TRP A O 1
ATOM 605 N N . ARG A 1 77 ? -0.782 4.444 7.575 1.00 86.50 77 ARG A N 1
ATOM 606 C CA . ARG A 1 77 ? -0.536 4.963 8.924 1.00 86.50 77 ARG A CA 1
ATOM 607 C C . ARG A 1 77 ? -1.390 6.191 9.233 1.00 86.50 77 ARG A C 1
ATOM 609 O O . ARG A 1 77 ? -1.982 6.258 10.304 1.00 86.50 77 ARG A O 1
ATOM 616 N N . ALA A 1 78 ? -1.479 7.134 8.296 1.00 85.62 78 ALA A N 1
ATOM 617 C CA . ALA A 1 78 ? -2.317 8.320 8.450 1.00 85.62 78 ALA A CA 1
ATOM 618 C C . ALA A 1 78 ? -3.796 7.946 8.635 1.00 85.62 78 ALA A C 1
ATOM 620 O O . ALA A 1 78 ? -4.449 8.471 9.531 1.00 85.62 78 ALA A O 1
ATOM 621 N N . TYR A 1 79 ? -4.284 6.984 7.848 1.00 84.00 79 TYR A N 1
ATOM 622 C CA . TYR A 1 79 ? -5.646 6.472 7.958 1.00 84.00 79 TYR A CA 1
ATOM 623 C C . TYR A 1 79 ? -5.936 5.845 9.328 1.00 84.00 79 TYR A C 1
ATOM 625 O O . TYR A 1 79 ? -6.947 6.169 9.950 1.00 84.00 79 TYR A O 1
ATOM 633 N N . LYS A 1 80 ? -5.037 4.992 9.836 1.00 83.75 80 LYS A N 1
ATOM 634 C CA . LYS A 1 80 ? -5.194 4.399 11.173 1.00 83.75 80 LYS A CA 1
ATOM 635 C C . LYS A 1 80 ? -5.230 5.459 12.268 1.00 83.75 80 LYS A C 1
ATOM 637 O O . LYS A 1 80 ? -6.117 5.421 13.111 1.00 83.75 80 LYS A O 1
ATOM 642 N N . ASN A 1 81 ? -4.332 6.441 12.208 1.00 87.12 81 ASN A N 1
ATOM 643 C CA . ASN A 1 81 ? -4.302 7.533 13.180 1.00 87.12 81 ASN A CA 1
ATOM 644 C C . ASN A 1 81 ? -5.604 8.353 13.171 1.00 87.12 81 ASN A C 1
ATOM 646 O O . ASN A 1 81 ? -6.068 8.782 14.224 1.00 87.12 81 ASN A O 1
ATOM 650 N N . GLU A 1 82 ? -6.194 8.584 11.996 1.00 86.12 82 GLU A N 1
ATOM 651 C CA . GLU A 1 82 ? -7.467 9.298 11.868 1.00 86.12 82 GLU A CA 1
ATOM 652 C C . GLU A 1 82 ? -8.628 8.503 12.477 1.00 86.12 82 GLU A C 1
ATOM 654 O O . GLU A 1 82 ? -9.428 9.069 13.221 1.00 86.12 82 GLU A O 1
ATOM 659 N N . ILE A 1 83 ? -8.687 7.189 12.234 1.00 82.06 83 ILE A N 1
ATOM 660 C CA . ILE A 1 83 ? -9.685 6.315 12.863 1.00 82.06 83 ILE A CA 1
ATOM 661 C C . ILE A 1 83 ? -9.502 6.266 14.375 1.00 82.06 83 ILE A C 1
ATOM 663 O O . ILE A 1 83 ? -10.478 6.416 15.102 1.00 82.06 83 ILE A O 1
ATOM 667 N N . GLU A 1 84 ? -8.279 6.060 14.861 1.00 84.38 84 GLU A N 1
ATOM 668 C CA . GLU A 1 84 ? -7.998 6.015 16.297 1.00 84.38 84 GLU A CA 1
ATOM 669 C C . GLU A 1 84 ? -8.379 7.327 16.982 1.00 84.38 84 GLU A C 1
ATOM 671 O O . GLU A 1 84 ? -8.934 7.307 18.078 1.00 84.38 84 GLU A O 1
ATOM 676 N N . ARG A 1 85 ? -8.112 8.468 16.337 1.00 86.25 85 ARG A N 1
ATOM 677 C CA . ARG A 1 85 ? -8.543 9.775 16.832 1.00 86.25 85 ARG A CA 1
ATOM 678 C C . ARG A 1 85 ? -10.063 9.873 16.876 1.00 86.25 85 ARG A C 1
ATOM 680 O O . ARG A 1 85 ? -10.601 10.227 17.914 1.00 86.25 85 ARG A O 1
ATOM 687 N N . PHE A 1 86 ? -10.740 9.513 15.786 1.00 82.81 86 PHE A N 1
ATOM 688 C CA . PHE A 1 86 ? -12.198 9.502 15.735 1.00 82.81 86 PHE A CA 1
ATOM 689 C C . PHE A 1 86 ? -12.776 8.642 16.865 1.00 82.81 86 PHE A C 1
ATOM 691 O O . PHE A 1 86 ? -13.610 9.122 17.610 1.00 82.81 86 PHE A O 1
ATOM 698 N N . LEU A 1 87 ? -12.284 7.417 17.063 1.00 77.88 87 LEU A N 1
ATOM 699 C CA . LEU A 1 87 ? -12.762 6.510 18.114 1.00 77.88 87 LEU A CA 1
ATOM 700 C C . LEU A 1 87 ? -12.450 6.970 19.548 1.00 77.88 87 LEU A C 1
ATOM 702 O O . LEU A 1 87 ? -13.067 6.458 20.471 1.00 77.88 87 LEU A O 1
ATOM 706 N N . ARG A 1 88 ? -11.486 7.876 19.754 1.00 79.88 88 ARG A N 1
ATOM 707 C CA . ARG A 1 88 ? -11.185 8.466 21.073 1.00 79.88 88 ARG A CA 1
ATOM 708 C C . ARG A 1 88 ? -12.092 9.641 21.426 1.00 79.88 88 ARG A C 1
ATOM 710 O O . ARG A 1 88 ? -12.202 9.969 22.603 1.00 79.88 88 ARG A O 1
ATOM 717 N N . ASP A 1 89 ? -12.669 10.287 20.417 1.00 77.06 89 ASP A N 1
ATOM 718 C CA . ASP A 1 89 ? -13.519 11.469 20.568 1.00 77.06 89 ASP A CA 1
ATOM 719 C C . ASP A 1 89 ? -15.015 11.100 20.769 1.00 77.06 89 ASP A C 1
ATOM 721 O O . ASP A 1 89 ? -15.852 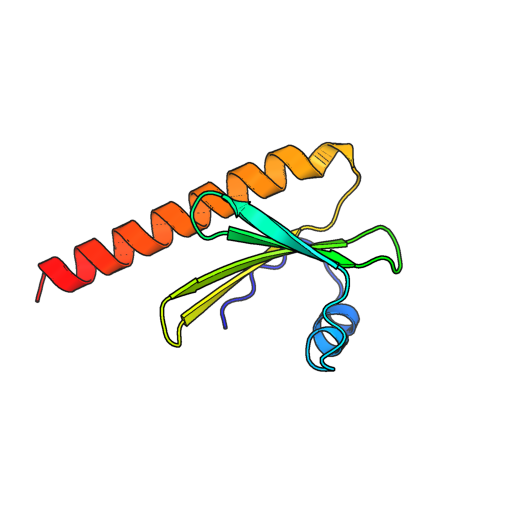11.996 20.896 1.00 77.06 89 ASP A O 1
ATOM 725 N N . PHE A 1 90 ? -15.347 9.799 20.836 1.00 59.41 90 PHE A N 1
ATOM 726 C CA . PHE A 1 90 ? -16.662 9.230 21.188 1.00 59.41 90 PHE A CA 1
ATOM 727 C C . PHE A 1 90 ? -16.533 8.235 22.347 1.00 59.41 90 PHE A C 1
ATOM 729 O O . PHE A 1 90 ? -17.554 8.034 23.044 1.00 59.41 90 PHE A O 1
#

Secondary structure (DSSP, 8-state):
-EEEESS--GGGGGGGGGS---EEEE-STTEEEEEE-STTTEEEEEEEETTEEEEEEE-S-GGGHHHHHHHHHHHHHHHHHHHHHHHH--

Radius of gyration: 13.87 Å; chains: 1; bounding box: 29×25×40 Å

Organism: NCBI:txid1521640